Protein AF-A0A9X0K982-F1 (afdb_monomer)

Foldseek 3Di:
DQWKAFPVRDIDGDDPVQKPDVVVDDPDDPPDPDDDDIDGDDDDPDDPVPGFKMKDKAAADADPVRDRPDHIDIDMDGDD

Structure (mmCIF, N/CA/C/O backbone):
data_AF-A0A9X0K982-F1
#
_entry.id   AF-A0A9X0K982-F1
#
loop_
_atom_site.group_PDB
_atom_site.id
_atom_site.type_symbol
_atom_site.label_atom_id
_atom_site.label_alt_id
_atom_site.label_comp_id
_atom_site.label_asym_id
_atom_site.label_entity_id
_atom_site.label_seq_id
_atom_site.pdbx_PDB_ins_code
_atom_site.Cartn_x
_atom_site.Cartn_y
_atom_site.Cartn_z
_atom_site.occupancy
_atom_site.B_iso_or_equiv
_atom_site.auth_seq_id
_atom_site.auth_comp_id
_atom_site.auth_asym_id
_atom_site.auth_atom_id
_atom_site.pdbx_PDB_model_num
ATOM 1 N N . ILE A 1 1 ? 4.818 -2.016 -7.535 1.00 69.38 1 ILE A N 1
ATOM 2 C CA . ILE A 1 1 ? 4.524 -1.376 -6.228 1.00 69.38 1 ILE A CA 1
ATOM 3 C C . ILE A 1 1 ? 5.517 -1.956 -5.239 1.00 69.38 1 ILE A C 1
ATOM 5 O O . ILE A 1 1 ? 5.659 -3.171 -5.228 1.00 69.38 1 ILE A O 1
ATOM 9 N N . SER A 1 2 ? 6.229 -1.126 -4.484 1.00 80.69 2 SER A N 1
ATOM 10 C CA . SER A 1 2 ? 7.207 -1.575 -3.489 1.00 80.69 2 SER A CA 1
ATOM 11 C C . SER A 1 2 ? 6.676 -1.527 -2.071 1.00 80.69 2 SER A C 1
ATOM 13 O O . SER A 1 2 ? 7.006 -2.394 -1.267 1.00 80.69 2 SER A O 1
ATOM 15 N N . HIS A 1 3 ? 5.817 -0.553 -1.772 1.00 85.06 3 HIS A N 1
ATOM 16 C CA . HIS A 1 3 ? 5.186 -0.429 -0.468 1.00 85.06 3 HIS A CA 1
ATOM 17 C C . HIS A 1 3 ? 3.740 0.032 -0.591 1.00 85.06 3 HIS A C 1
ATOM 19 O O . HIS A 1 3 ? 3.380 0.795 -1.492 1.00 85.06 3 HIS A O 1
ATOM 25 N N . VAL A 1 4 ? 2.942 -0.410 0.373 1.00 85.94 4 VAL A N 1
ATOM 26 C CA . VAL A 1 4 ? 1.620 0.128 0.677 1.00 85.94 4 VAL A CA 1
ATOM 27 C C . VAL A 1 4 ? 1.699 0.748 2.065 1.00 85.94 4 VAL A C 1
ATOM 29 O O . VAL A 1 4 ? 2.182 0.111 2.998 1.00 85.94 4 VAL A O 1
ATOM 32 N N . ILE A 1 5 ? 1.274 2.001 2.193 1.00 88.19 5 ILE A N 1
ATOM 33 C CA . ILE A 1 5 ? 1.277 2.739 3.457 1.00 88.19 5 ILE A CA 1
ATOM 34 C C . ILE A 1 5 ? -0.159 3.153 3.760 1.00 88.19 5 ILE A C 1
ATOM 36 O O . ILE A 1 5 ? -0.787 3.855 2.967 1.00 88.19 5 ILE A O 1
ATOM 40 N N . LEU A 1 6 ? -0.676 2.726 4.907 1.00 88.94 6 LEU A N 1
ATOM 41 C CA . LEU A 1 6 ? -2.011 3.079 5.376 1.00 88.94 6 LEU A CA 1
ATOM 42 C C . LEU A 1 6 ? -1.974 4.391 6.170 1.00 88.94 6 LEU A C 1
ATOM 44 O O . LEU A 1 6 ? -0.976 4.726 6.815 1.00 88.94 6 LEU A O 1
ATOM 48 N N . ASN A 1 7 ? -3.093 5.117 6.216 1.00 90.12 7 ASN A N 1
ATOM 49 C CA . ASN A 1 7 ? -3.237 6.286 7.097 1.00 90.12 7 ASN A CA 1
ATOM 50 C C . ASN A 1 7 ? -3.112 5.938 8.594 1.00 90.12 7 ASN A C 1
ATOM 52 O O . ASN A 1 7 ? -2.842 6.821 9.408 1.00 90.12 7 ASN A O 1
ATOM 56 N N . THR A 1 8 ? -3.276 4.664 8.960 1.00 87.38 8 THR A N 1
ATOM 57 C CA . THR A 1 8 ? -3.018 4.133 10.308 1.00 87.38 8 THR A CA 1
ATOM 58 C C . THR A 1 8 ? -1.526 4.048 10.649 1.00 87.38 8 THR A C 1
ATOM 60 O O . THR A 1 8 ? -1.186 3.705 11.778 1.00 87.38 8 THR A O 1
ATOM 63 N N . LYS A 1 9 ? -0.640 4.427 9.713 1.00 85.25 9 LYS A N 1
ATOM 64 C CA . LYS A 1 9 ? 0.830 4.334 9.775 1.00 85.25 9 LYS A CA 1
ATOM 65 C C . LYS A 1 9 ? 1.386 2.915 9.654 1.00 85.25 9 LYS A C 1
ATOM 67 O O . LYS A 1 9 ? 2.595 2.736 9.771 1.00 85.25 9 LYS A O 1
ATOM 72 N N . GLU A 1 10 ? 0.541 1.925 9.384 1.00 86.25 10 GLU A N 1
ATOM 73 C CA . GLU A 1 10 ? 1.005 0.601 8.983 1.00 86.25 10 GLU A CA 1
ATOM 74 C C . GLU A 1 10 ? 1.638 0.678 7.586 1.00 86.25 10 GLU A 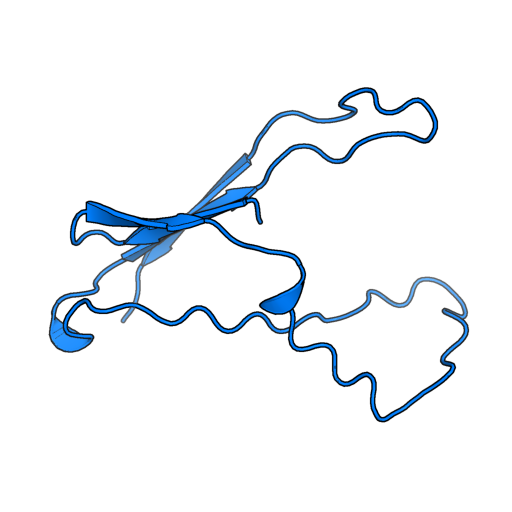C 1
ATOM 76 O O . GLU A 1 10 ? 1.074 1.272 6.662 1.00 86.25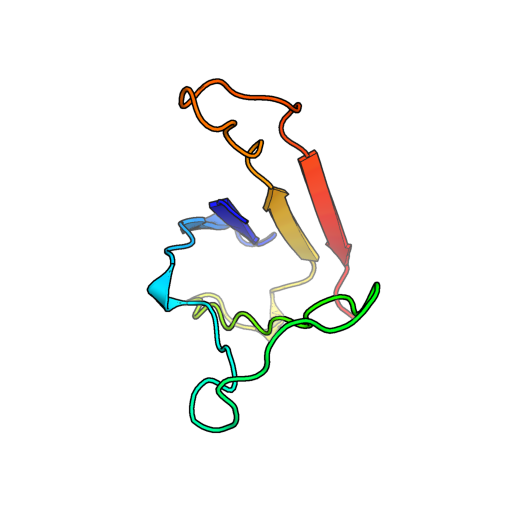 10 GLU A O 1
ATOM 81 N N . GLN A 1 11 ? 2.829 0.098 7.444 1.00 87.06 11 GLN A N 1
ATOM 82 C CA . GLN A 1 11 ? 3.575 0.049 6.193 1.00 87.06 11 GLN A CA 1
ATOM 83 C C . GLN A 1 11 ? 3.893 -1.399 5.850 1.00 87.06 11 GLN A C 1
ATOM 85 O O . GLN A 1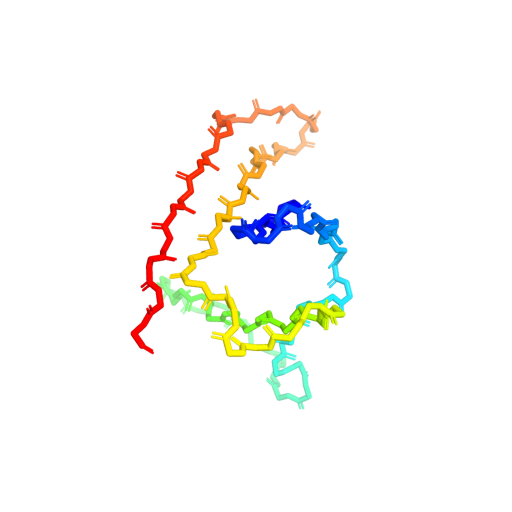 11 ? 4.514 -2.115 6.631 1.00 87.06 11 GLN A O 1
ATOM 90 N N . ILE A 1 12 ? 3.519 -1.800 4.640 1.00 85.25 12 ILE A N 1
ATOM 91 C CA . ILE A 1 12 ? 3.662 -3.170 4.163 1.00 85.25 12 ILE A CA 1
ATOM 92 C C . ILE A 1 12 ? 4.576 -3.159 2.947 1.00 85.25 12 ILE A C 1
ATOM 94 O O . ILE A 1 12 ? 4.321 -2.461 1.960 1.00 85.25 12 ILE A O 1
ATOM 98 N N . LYS A 1 13 ? 5.662 -3.932 3.019 1.00 83.94 13 LYS A N 1
ATOM 99 C CA . LYS A 1 13 ? 6.545 -4.160 1.875 1.00 83.94 13 LYS A CA 1
ATOM 100 C C . LYS A 1 13 ? 5.883 -5.150 0.923 1.00 83.94 13 LYS A C 1
ATOM 102 O O . LYS A 1 13 ? 5.481 -6.241 1.316 1.00 83.94 13 LYS A O 1
ATOM 107 N N . MET A 1 14 ? 5.792 -4.765 -0.340 1.00 74.94 14 MET A N 1
ATOM 108 C CA . MET A 1 14 ? 5.227 -5.588 -1.3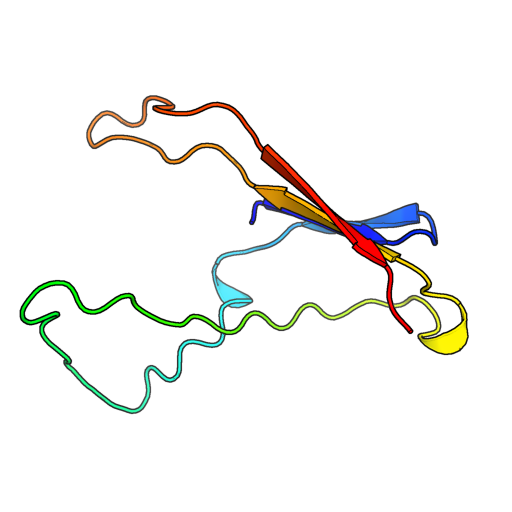98 1.00 74.94 14 MET A CA 1
ATOM 109 C C . MET A 1 14 ? 6.292 -6.542 -1.932 1.00 74.94 14 MET A C 1
ATOM 111 O O . MET A 1 14 ? 7.359 -6.107 -2.365 1.00 74.94 14 MET A O 1
ATOM 115 N N . SER A 1 15 ? 6.004 -7.842 -1.896 1.00 68.44 15 SER A N 1
ATOM 116 C CA . SER A 1 15 ? 6.809 -8.862 -2.568 1.00 68.44 15 SER A CA 1
ATOM 117 C C . SER A 1 15 ? 6.110 -9.323 -3.847 1.00 68.44 15 SER A C 1
ATOM 119 O O . SER A 1 15 ? 4.893 -9.184 -3.993 1.00 68.44 15 SER A O 1
ATOM 121 N N . SER A 1 16 ? 6.879 -9.896 -4.773 1.00 61.12 16 SER A N 1
ATOM 122 C CA . SER A 1 16 ? 6.384 -10.451 -6.040 1.00 61.12 16 SER A CA 1
ATOM 123 C C . SER A 1 16 ? 5.271 -11.490 -5.850 1.00 61.12 16 SER A C 1
ATOM 125 O O . SER A 1 16 ? 4.439 -11.656 -6.731 1.00 61.12 16 SER A O 1
ATOM 127 N N . ASN A 1 17 ? 5.225 -12.148 -4.687 1.00 53.88 17 ASN A N 1
ATOM 128 C CA . ASN A 1 17 ? 4.244 -13.184 -4.354 1.00 53.88 17 ASN A CA 1
ATOM 129 C C . ASN A 1 17 ? 2.851 -12.627 -4.020 1.00 53.88 17 ASN A C 1
ATOM 131 O O . ASN A 1 17 ? 1.906 -13.397 -3.900 1.00 53.88 17 ASN A O 1
ATOM 135 N N . ASN A 1 18 ? 2.712 -11.307 -3.871 1.00 55.72 18 ASN A N 1
ATOM 136 C CA . ASN A 1 18 ? 1.426 -10.665 -3.588 1.00 55.72 18 ASN A CA 1
ATOM 137 C C . ASN A 1 18 ? 0.660 -10.297 -4.875 1.00 55.72 18 ASN A C 1
ATOM 139 O O . ASN A 1 18 ? -0.438 -9.742 -4.808 1.00 55.72 18 ASN A O 1
ATOM 143 N N . LEU A 1 19 ? 1.249 -10.568 -6.047 1.00 56.16 19 LEU A N 1
ATOM 144 C CA . LEU A 1 19 ? 0.603 -10.433 -7.348 1.00 56.16 19 LEU A CA 1
ATOM 145 C C . LEU A 1 19 ? -0.304 -11.644 -7.584 1.00 56.16 19 LEU A C 1
ATOM 147 O O . LEU A 1 19 ? 0.169 -12.743 -7.861 1.00 56.16 19 LEU A O 1
ATOM 151 N N . TYR A 1 20 ? -1.611 -11.410 -7.521 1.00 56.00 20 TYR A N 1
ATOM 152 C CA . TYR A 1 20 ? -2.608 -12.314 -8.075 1.00 56.00 20 TYR A CA 1
ATOM 153 C C . TYR A 1 20 ? -2.678 -12.036 -9.563 1.00 56.00 20 TYR A C 1
ATOM 155 O O . TYR A 1 20 ? -3.393 -11.178 -10.078 1.00 56.00 20 TYR A O 1
ATOM 163 N N . THR A 1 21 ? -1.825 -12.737 -10.265 1.00 51.44 21 THR A N 1
ATOM 164 C CA . THR A 1 21 ? -1.995 -12.971 -11.682 1.00 51.44 21 THR A CA 1
ATOM 165 C C . THR A 1 21 ? -2.884 -14.204 -11.801 1.00 51.44 21 THR A C 1
ATOM 167 O O . THR A 1 21 ? -2.559 -15.218 -11.184 1.00 51.44 21 THR A O 1
ATOM 170 N N . ASP A 1 22 ? -3.964 -14.141 -12.579 1.00 48.16 22 ASP A N 1
ATOM 171 C CA . ASP A 1 22 ? -4.759 -15.308 -12.997 1.00 48.16 22 ASP A CA 1
ATOM 172 C C . ASP A 1 22 ? -3.901 -16.266 -13.871 1.00 48.16 22 ASP A C 1
ATOM 174 O O . ASP A 1 22 ? -4.204 -16.524 -15.029 1.00 48.16 22 ASP A O 1
ATOM 178 N N . ILE A 1 23 ? -2.764 -16.760 -13.354 1.00 47.38 23 ILE A N 1
ATOM 179 C CA . ILE A 1 23 ? -1.750 -17.546 -14.089 1.00 47.38 23 ILE A CA 1
ATOM 180 C C . ILE A 1 23 ? -2.236 -18.958 -14.392 1.00 47.38 23 ILE A C 1
ATOM 182 O O . ILE A 1 23 ? -1.685 -19.606 -15.278 1.00 47.38 23 ILE A O 1
ATOM 186 N N . GLU A 1 24 ? -3.289 -19.443 -13.735 1.00 46.28 24 GLU A N 1
ATOM 187 C CA . GLU A 1 24 ? -3.854 -20.743 -14.107 1.00 46.28 24 GLU A CA 1
ATOM 188 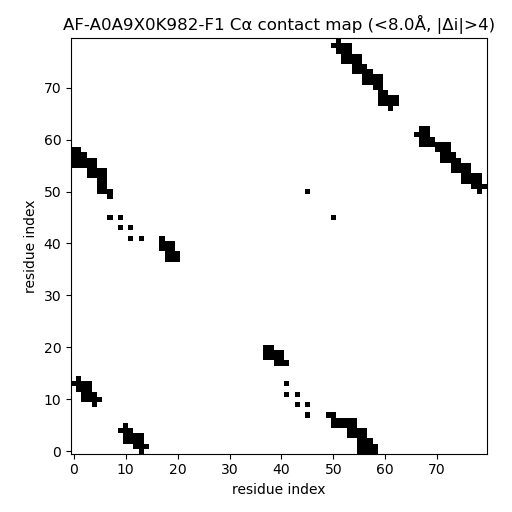C C . GLU A 1 24 ? -4.568 -20.720 -15.467 1.00 46.28 24 GLU A C 1
ATOM 190 O O . GLU A 1 24 ? -4.871 -21.781 -16.011 1.00 46.28 24 GLU A O 1
ATOM 195 N N . GLN A 1 25 ? -4.778 -19.548 -16.076 1.00 43.16 25 GLN A N 1
ATOM 196 C CA . GLN A 1 25 ? -5.282 -19.458 -17.438 1.00 43.16 25 GLN A CA 1
ATOM 197 C C . GLN A 1 25 ? -4.349 -18.614 -18.310 1.00 43.16 25 GLN A C 1
ATOM 199 O O . GLN A 1 25 ? -4.317 -17.393 -18.232 1.00 43.16 25 GLN A O 1
ATOM 204 N N . TYR A 1 26 ? -3.682 -19.317 -19.222 1.00 41.94 26 TYR A N 1
ATOM 205 C CA . TYR A 1 26 ? -3.040 -18.838 -20.443 1.00 41.94 26 TYR A CA 1
ATOM 206 C C . TYR A 1 26 ? -1.528 -18.591 -20.431 1.00 41.94 26 TYR A C 1
ATOM 208 O O . TYR A 1 26 ? -1.000 -17.561 -20.016 1.00 41.94 26 TYR A O 1
ATOM 216 N N . ASP A 1 27 ? -0.886 -19.486 -21.180 1.00 42.78 27 ASP A N 1
ATOM 217 C CA . ASP A 1 27 ? 0.239 -19.277 -22.093 1.00 42.78 27 ASP A CA 1
ATOM 218 C C . ASP A 1 27 ? -0.089 -18.177 -23.148 1.00 42.78 27 ASP A C 1
ATOM 220 O O . ASP A 1 27 ? -0.064 -18.376 -24.366 1.00 42.78 27 ASP A O 1
ATOM 224 N N . MET A 1 28 ? -0.528 -16.997 -22.694 1.00 46.66 28 MET A N 1
ATOM 225 C CA . MET A 1 28 ? -0.982 -15.901 -23.547 1.00 46.66 28 MET A CA 1
ATOM 226 C C . MET A 1 28 ? 0.233 -15.105 -24.009 1.00 46.66 28 MET A C 1
ATOM 228 O O . MET A 1 28 ? 0.697 -14.166 -23.356 1.00 46.66 28 MET A O 1
ATOM 232 N N . LYS A 1 29 ? 0.736 -15.475 -25.190 1.00 47.75 29 LYS A N 1
ATOM 233 C CA . LYS A 1 29 ? 1.520 -14.573 -26.036 1.00 47.75 29 LYS A CA 1
ATOM 234 C C . LYS A 1 29 ? 0.779 -13.232 -26.090 1.00 47.75 29 LYS A C 1
ATOM 236 O O . LYS A 1 29 ? -0.346 -13.163 -26.580 1.00 47.75 29 LYS A O 1
ATOM 241 N N . LEU A 1 30 ? 1.392 -12.184 -25.539 1.00 52.31 30 LEU A N 1
ATOM 242 C CA . LEU A 1 30 ? 0.911 -10.805 -25.616 1.00 52.31 30 LEU A CA 1
ATOM 243 C C . LEU A 1 30 ? 0.922 -10.376 -27.091 1.00 52.31 30 LEU A C 1
ATOM 245 O O . LEU A 1 30 ? 1.905 -9.834 -27.588 1.00 52.31 30 LEU A O 1
ATOM 249 N N . PHE A 1 31 ? -0.146 -10.679 -27.823 1.00 48.53 31 PHE A N 1
ATOM 250 C CA . PHE A 1 31 ? -0.322 -10.208 -29.188 1.00 48.53 31 PHE A CA 1
ATOM 251 C C . PHE A 1 31 ? -0.811 -8.756 -29.142 1.00 48.53 31 PHE A C 1
ATOM 253 O O . PHE A 1 31 ? -1.871 -8.481 -28.592 1.00 48.53 31 PHE A O 1
ATOM 260 N N . GLY A 1 32 ? -0.016 -7.841 -29.705 1.00 44.12 32 GLY A N 1
ATOM 261 C CA . GLY A 1 32 ? -0.409 -6.481 -30.098 1.00 44.12 32 GLY A CA 1
ATOM 262 C C . GLY A 1 32 ? -1.058 -5.608 -29.018 1.00 44.12 32 GLY A C 1
ATOM 263 O O . GLY A 1 32 ? -2.269 -5.625 -28.848 1.00 44.12 32 GLY A O 1
ATOM 264 N N . ASN A 1 33 ? -0.269 -4.747 -28.366 1.00 53.56 33 ASN A N 1
ATOM 265 C CA . ASN A 1 33 ? -0.727 -3.606 -27.546 1.00 53.56 33 ASN A CA 1
ATOM 266 C C . ASN A 1 33 ? -1.687 -3.903 -26.371 1.00 53.56 33 ASN A C 1
ATOM 268 O O . ASN A 1 33 ? -2.142 -2.963 -25.715 1.00 53.56 33 ASN A O 1
ATOM 272 N N . ALA A 1 34 ? -1.982 -5.167 -26.061 1.00 59.56 34 ALA A N 1
ATOM 273 C CA . ALA A 1 34 ? -2.800 -5.529 -24.911 1.00 59.56 34 ALA A CA 1
ATOM 274 C C . ALA A 1 34 ? -2.067 -5.186 -23.603 1.00 59.56 34 ALA A C 1
ATOM 276 O O . ALA A 1 34 ? -0.961 -5.667 -23.341 1.00 59.56 34 ALA A O 1
ATOM 277 N N . LYS A 1 35 ? -2.680 -4.337 -22.772 1.00 61.06 35 LYS A N 1
ATOM 278 C CA . LYS A 1 35 ? -2.184 -4.051 -21.421 1.00 61.06 35 LYS A CA 1
ATOM 279 C C . LYS A 1 35 ? -2.542 -5.231 -20.522 1.00 61.06 35 LYS A C 1
ATOM 281 O O . LYS A 1 35 ? -3.704 -5.618 -20.472 1.00 61.06 35 LYS A O 1
ATOM 286 N N . ARG A 1 36 ? -1.555 -5.801 -19.821 1.00 62.06 36 ARG A N 1
ATOM 287 C CA . ARG A 1 36 ? -1.817 -6.855 -18.835 1.00 62.06 36 ARG A CA 1
ATOM 288 C C . ARG A 1 36 ? -2.428 -6.224 -17.585 1.00 62.06 36 ARG A C 1
ATOM 290 O O . ARG A 1 36 ? -1.834 -5.315 -17.005 1.00 62.06 36 ARG A O 1
ATOM 297 N N . GLU A 1 37 ? -3.601 -6.702 -17.196 1.00 62.06 37 GLU A N 1
ATOM 298 C CA . GLU A 1 37 ? -4.203 -6.373 -15.908 1.00 62.06 37 GLU A CA 1
ATOM 299 C C . GLU A 1 37 ? -3.577 -7.251 -14.821 1.00 62.06 37 GLU A C 1
ATOM 301 O O . GLU A 1 37 ? -3.319 -8.435 -15.031 1.00 62.06 37 GLU A O 1
ATOM 306 N N . TYR A 1 38 ? -3.282 -6.650 -13.671 1.00 66.31 38 TYR A N 1
ATOM 307 C CA . TYR A 1 38 ? -2.706 -7.336 -12.519 1.00 66.31 38 TYR A CA 1
ATOM 308 C C . TYR A 1 38 ? -3.539 -6.998 -11.294 1.00 66.31 38 TYR A C 1
ATOM 310 O O . TYR A 1 38 ? -3.790 -5.819 -11.031 1.00 66.31 38 TYR A O 1
ATOM 318 N N . GLN A 1 39 ? -3.918 -8.017 -10.527 1.00 67.12 39 GLN A N 1
ATOM 319 C CA . GLN A 1 39 ? -4.511 -7.827 -9.212 1.00 67.12 39 GLN A CA 1
ATOM 320 C C . GLN A 1 39 ? -3.437 -8.044 -8.147 1.00 67.12 39 GLN A C 1
ATOM 322 O O . GLN A 1 39 ? -2.540 -8.875 -8.285 1.00 67.12 39 GLN A O 1
ATOM 327 N N . VAL A 1 40 ? -3.484 -7.252 -7.083 1.00 69.06 40 VAL A N 1
ATOM 328 C CA . VAL A 1 40 ? -2.550 -7.352 -5.961 1.00 69.06 40 VAL A CA 1
ATOM 329 C C . VAL A 1 40 ? -3.385 -7.355 -4.697 1.00 69.06 40 VAL A C 1
ATOM 331 O O . VAL A 1 40 ? -4.110 -6.391 -4.453 1.00 69.06 40 VAL A O 1
ATOM 334 N N . ALA A 1 41 ? -3.283 -8.413 -3.895 1.00 73.44 41 ALA A N 1
ATOM 335 C CA . ALA A 1 41 ? -3.912 -8.442 -2.581 1.00 73.44 41 ALA A CA 1
ATOM 336 C C . ALA A 1 41 ? -2.836 -8.261 -1.514 1.00 73.44 41 ALA A C 1
ATOM 338 O O . ALA A 1 41 ? -1.806 -8.938 -1.520 1.00 73.44 41 ALA A O 1
ATOM 339 N N . VAL A 1 42 ? -3.073 -7.318 -0.609 1.00 74.44 42 VAL A N 1
ATOM 340 C CA . VAL A 1 42 ? -2.133 -6.966 0.453 1.00 74.44 42 VAL A CA 1
ATOM 341 C C . VAL A 1 42 ? -2.847 -7.165 1.781 1.00 74.44 42 VAL A C 1
ATOM 343 O O . VAL A 1 42 ? -3.773 -6.405 2.064 1.00 74.44 42 VAL A O 1
ATOM 346 N N . PRO A 1 43 ? -2.474 -8.179 2.578 1.00 78.31 43 PRO A N 1
ATOM 347 C CA . PRO A 1 43 ? -3.015 -8.316 3.920 1.00 78.31 43 PRO A CA 1
ATOM 348 C C . PRO A 1 43 ? -2.470 -7.191 4.805 1.00 78.31 43 PRO A C 1
ATOM 350 O O . PRO A 1 43 ? -1.303 -6.815 4.690 1.00 78.31 43 PRO A O 1
ATOM 353 N N . PHE A 1 44 ? -3.320 -6.670 5.682 1.00 81.69 44 PHE A N 1
ATOM 354 C CA . PHE A 1 44 ? -2.981 -5.664 6.684 1.00 81.69 44 PHE A CA 1
ATOM 355 C C . PHE A 1 44 ? -3.626 -6.045 8.019 1.00 81.69 44 PHE A C 1
ATOM 357 O O . PHE A 1 44 ? -4.687 -6.674 8.041 1.00 81.69 44 PHE A O 1
ATOM 364 N N . GLU A 1 45 ? -2.983 -5.684 9.125 1.00 84.00 45 GLU A N 1
ATOM 365 C CA . GLU A 1 45 ? -3.470 -5.979 10.480 1.00 84.00 45 GLU A CA 1
ATOM 366 C C . GLU A 1 45 ? -4.385 -4.875 11.023 1.00 84.00 45 GLU A C 1
ATOM 368 O O . GLU A 1 45 ? -5.154 -5.096 11.962 1.00 84.00 45 GLU A O 1
ATOM 373 N N . SER A 1 46 ? -4.322 -3.678 10.435 1.00 82.25 46 SER A N 1
ATOM 374 C CA . SER A 1 46 ? -5.181 -2.560 10.813 1.00 82.25 46 SER A CA 1
ATOM 375 C C . SER A 1 46 ? -6.667 -2.886 10.658 1.00 82.25 46 SER A C 1
ATOM 377 O O . SER A 1 46 ? -7.119 -3.449 9.665 1.00 82.25 46 SER A O 1
ATOM 379 N N . ASP A 1 47 ? -7.456 -2.418 11.623 1.00 86.94 47 ASP A N 1
ATOM 380 C CA . ASP A 1 47 ? -8.915 -2.410 11.547 1.00 86.94 47 ASP A CA 1
ATOM 381 C C . ASP A 1 47 ? -9.387 -1.632 10.305 1.00 86.94 47 ASP A C 1
ATOM 383 O O . ASP A 1 47 ? -9.172 -0.420 10.204 1.00 86.94 47 ASP A O 1
ATOM 387 N N . VAL A 1 48 ? -10.053 -2.340 9.384 1.00 85.50 48 VAL A N 1
ATOM 388 C CA . VAL A 1 48 ? -10.556 -1.823 8.099 1.00 85.50 48 VAL A CA 1
ATOM 389 C C . VAL A 1 48 ? -11.354 -0.533 8.282 1.00 85.50 48 VAL A C 1
ATOM 391 O O . VAL A 1 48 ? -11.192 0.401 7.502 1.00 85.50 48 VAL A O 1
ATOM 394 N N . SER A 1 49 ? -12.166 -0.436 9.340 1.00 87.69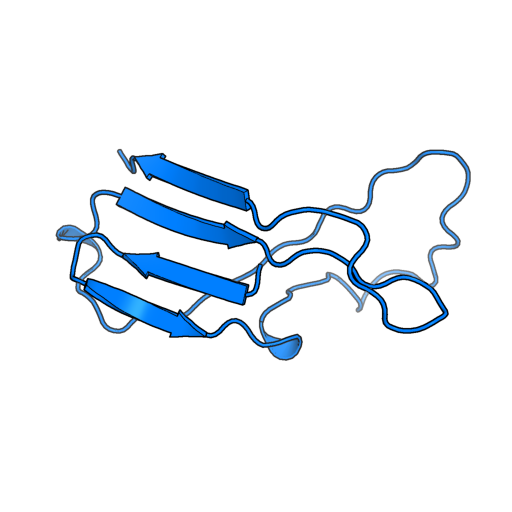 49 SER A N 1
ATOM 395 C CA . SER A 1 49 ? -13.033 0.726 9.587 1.00 87.69 49 SER A CA 1
ATOM 396 C C . SER A 1 49 ? -12.264 2.030 9.844 1.00 87.69 49 SER A C 1
ATOM 398 O O . SER A 1 49 ? -12.821 3.124 9.742 1.00 87.69 49 SER A O 1
ATOM 400 N N . LYS A 1 50 ? -10.972 1.930 10.178 1.00 88.12 50 LYS A N 1
ATOM 401 C CA . LYS A 1 50 ? -10.086 3.069 10.462 1.00 88.12 50 LYS A CA 1
ATOM 402 C C . LYS A 1 50 ? -9.223 3.458 9.262 1.00 88.12 50 LYS A C 1
ATOM 404 O O . LYS A 1 50 ? -8.566 4.508 9.304 1.00 88.12 50 LYS A O 1
ATOM 409 N N . ILE A 1 51 ? -9.218 2.642 8.209 1.00 89.25 51 ILE A N 1
ATOM 410 C CA . ILE A 1 51 ? -8.447 2.895 6.996 1.00 89.25 51 ILE A CA 1
ATOM 411 C C . ILE A 1 51 ? -9.241 3.860 6.118 1.00 89.25 51 ILE A C 1
ATOM 413 O O . ILE A 1 51 ? -10.269 3.512 5.550 1.00 89.25 51 ILE A O 1
ATOM 417 N N . LYS A 1 52 ? -8.757 5.097 6.022 1.00 92.62 52 LYS A N 1
ATOM 418 C CA . LYS A 1 52 ? -9.381 6.177 5.239 1.00 92.62 52 LYS A CA 1
ATOM 419 C C . LYS A 1 52 ? -8.659 6.439 3.930 1.00 92.62 52 LYS A C 1
ATOM 421 O O . LYS A 1 52 ? -9.251 6.970 3.002 1.00 92.62 52 LYS A O 1
ATOM 426 N N . SER A 1 53 ? -7.373 6.113 3.863 1.00 91.62 53 SER A N 1
ATOM 427 C CA . SER A 1 53 ? -6.591 6.291 2.650 1.00 91.62 53 SER A CA 1
ATOM 428 C C . SER A 1 53 ? -5.412 5.336 2.598 1.00 91.62 53 SER A C 1
ATOM 430 O O . SER A 1 53 ? -4.884 4.889 3.623 1.00 91.62 53 SER A O 1
ATOM 432 N N . ILE A 1 54 ? -5.011 5.028 1.369 1.00 89.94 54 ILE A N 1
ATOM 433 C CA . ILE A 1 54 ? -3.884 4.166 1.043 1.00 89.94 54 ILE A CA 1
ATOM 434 C C . ILE A 1 54 ? -2.918 4.963 0.179 1.00 89.94 54 ILE A C 1
ATOM 436 O O . ILE A 1 54 ? -3.306 5.550 -0.830 1.00 89.94 54 ILE A O 1
ATOM 440 N N . ARG A 1 55 ? -1.638 4.945 0.538 1.00 90.19 55 ARG A N 1
ATOM 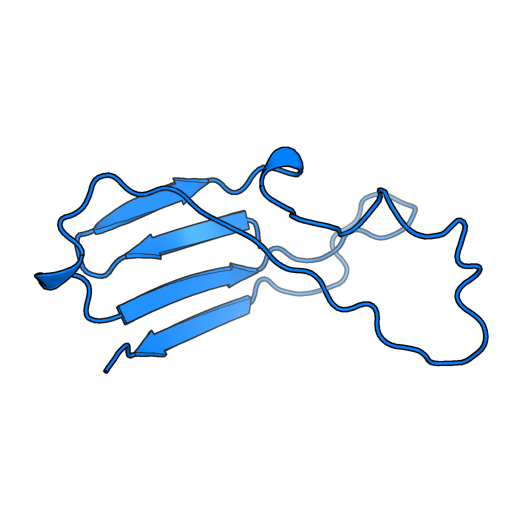441 C CA . ARG A 1 55 ? -0.558 5.441 -0.307 1.00 90.19 55 ARG A CA 1
ATOM 442 C C . ARG A 1 55 ? 0.200 4.272 -0.919 1.00 90.19 55 ARG A C 1
ATOM 444 O O . ARG A 1 55 ? 0.792 3.457 -0.215 1.00 90.19 55 ARG A O 1
ATOM 451 N N . LEU A 1 56 ? 0.189 4.216 -2.242 1.00 87.88 56 LEU A N 1
ATOM 452 C CA . LEU A 1 56 ? 0.946 3.272 -3.045 1.00 87.88 56 LEU A CA 1
ATOM 453 C C . LEU A 1 56 ? 2.278 3.897 -3.429 1.00 87.88 56 LEU A C 1
ATOM 455 O O . LEU A 1 56 ? 2.333 4.992 -3.990 1.00 87.88 56 LEU A O 1
ATOM 459 N N . VAL A 1 57 ? 3.345 3.163 -3.157 1.00 86.00 57 VAL A N 1
ATOM 460 C CA . VAL A 1 57 ? 4.704 3.551 -3.497 1.00 86.00 57 VAL A CA 1
ATOM 461 C C . VAL A 1 57 ? 5.168 2.692 -4.670 1.00 86.00 57 VAL A C 1
ATOM 463 O O . VAL A 1 57 ? 5.235 1.465 -4.575 1.00 86.00 57 VAL A O 1
ATOM 466 N N . LEU A 1 58 ? 5.443 3.327 -5.804 1.00 82.50 58 LEU A N 1
ATOM 467 C CA . LEU A 1 58 ? 5.879 2.692 -7.043 1.00 82.50 58 LEU A CA 1
ATOM 468 C C . LEU A 1 58 ? 7.381 2.912 -7.200 1.00 82.50 58 LEU A C 1
ATOM 470 O O . LEU A 1 58 ? 7.817 4.040 -7.434 1.00 82.50 58 LEU A O 1
ATOM 474 N N . ASP A 1 59 ? 8.154 1.836 -7.081 1.00 77.31 59 ASP A N 1
ATOM 475 C CA . ASP A 1 59 ? 9.572 1.886 -7.423 1.00 77.31 59 ASP A CA 1
ATOM 476 C C . ASP A 1 59 ? 9.750 2.042 -8.931 1.00 77.31 59 ASP A C 1
ATOM 478 O O . ASP A 1 59 ? 8.928 1.598 -9.742 1.00 77.31 59 ASP A O 1
ATOM 482 N N . SER A 1 60 ? 10.846 2.700 -9.278 1.00 75.62 60 SER A N 1
ATOM 483 C CA . SER A 1 60 ? 11.323 2.838 -10.638 1.00 75.62 60 SER A CA 1
ATOM 484 C C . SER A 1 60 ? 11.606 1.466 -11.258 1.00 75.62 60 SER A C 1
ATOM 486 O O . SER A 1 60 ? 12.194 0.611 -10.594 1.00 75.62 60 SER A O 1
ATOM 488 N N . PRO A 1 61 ? 11.190 1.220 -12.514 1.00 70.06 61 PRO A N 1
ATOM 489 C CA . PRO A 1 61 ? 11.580 0.006 -13.205 1.00 70.06 61 PRO A CA 1
ATOM 490 C C . PRO A 1 61 ? 13.084 0.025 -13.494 1.00 70.06 61 PRO A C 1
ATOM 492 O O . PRO A 1 61 ? 13.687 1.092 -1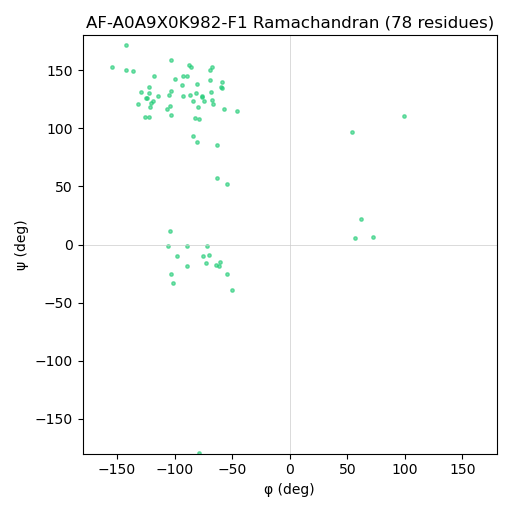3.652 1.00 70.06 61 PRO A O 1
ATOM 495 N N . PHE A 1 62 ? 13.658 -1.172 -13.577 1.00 67.12 62 PHE A N 1
ATOM 496 C CA . PHE A 1 62 ? 15.035 -1.392 -14.006 1.00 67.12 62 PHE A CA 1
ATOM 497 C C . PHE A 1 62 ? 15.088 -1.654 -15.519 1.00 67.12 62 PHE A C 1
ATOM 499 O O . PHE A 1 62 ? 14.170 -2.279 -16.057 1.00 67.12 62 PHE A O 1
ATOM 506 N N . ASP A 1 63 ? 16.140 -1.194 -16.201 1.00 65.56 63 ASP A N 1
ATOM 507 C CA . ASP A 1 63 ? 16.468 -1.638 -17.562 1.00 65.56 63 ASP A CA 1
ATOM 508 C C . ASP A 1 63 ? 17.168 -3.009 -17.580 1.00 65.56 63 ASP A C 1
ATOM 510 O O . ASP A 1 63 ? 17.410 -3.637 -16.547 1.00 65.56 63 ASP A O 1
ATOM 514 N N . GLU A 1 64 ? 17.511 -3.474 -18.784 1.00 64.00 64 GLU A N 1
ATOM 515 C CA . GLU A 1 64 ? 18.266 -4.711 -19.024 1.00 64.00 64 GLU A CA 1
ATOM 516 C C . GLU A 1 64 ? 19.670 -4.724 -18.390 1.00 64.00 64 GLU A C 1
ATOM 518 O O . GLU A 1 64 ? 20.273 -5.786 -18.235 1.00 64.00 64 GLU A O 1
ATOM 523 N N . HIS A 1 65 ? 20.173 -3.562 -17.974 1.00 74.88 65 HIS A N 1
ATOM 524 C CA . HIS A 1 65 ? 21.448 -3.378 -17.290 1.00 74.88 65 HIS A CA 1
ATOM 525 C C . HIS A 1 65 ? 21.283 -3.124 -15.785 1.00 74.88 65 HIS A C 1
ATOM 527 O O . HIS A 1 65 ? 22.257 -2.777 -15.117 1.00 74.88 65 HIS A O 1
ATOM 533 N N . LEU A 1 66 ? 20.079 -3.338 -15.239 1.00 67.12 66 LEU A N 1
ATOM 534 C CA . LEU A 1 66 ? 19.733 -3.128 -13.831 1.00 67.12 66 LEU A CA 1
ATOM 535 C C . LEU A 1 66 ? 19.872 -1.670 -13.362 1.00 67.12 66 LEU A C 1
ATOM 537 O O . LEU A 1 66 ? 19.967 -1.410 -12.161 1.00 67.12 66 LEU A O 1
ATOM 541 N N . ASN A 1 67 ? 19.836 -0.706 -14.282 1.00 73.00 67 ASN A N 1
ATOM 542 C CA . ASN A 1 67 ? 19.789 0.711 -13.945 1.00 73.00 67 ASN A CA 1
ATOM 543 C C . ASN A 1 67 ? 18.341 1.174 -13.790 1.00 73.00 67 ASN A C 1
ATOM 545 O O . ASN A 1 67 ? 17.449 0.743 -14.518 1.00 73.00 67 ASN A O 1
ATOM 549 N N . ASN A 1 68 ? 18.102 2.096 -12.858 1.00 73.69 68 ASN A N 1
ATOM 550 C CA . ASN A 1 68 ? 16.796 2.737 -12.726 1.00 73.69 68 ASN A CA 1
ATOM 551 C C . ASN A 1 68 ? 16.523 3.632 -13.941 1.00 73.69 68 ASN A C 1
ATOM 553 O O . ASN A 1 68 ? 17.288 4.557 -14.205 1.00 73.69 68 ASN A O 1
ATOM 557 N N . VAL A 1 69 ? 15.404 3.404 -14.632 1.00 74.56 69 VAL A N 1
ATOM 558 C CA . VAL A 1 69 ? 15.022 4.181 -15.830 1.00 74.56 69 VAL A CA 1
ATOM 559 C C . VAL A 1 69 ? 13.889 5.176 -15.605 1.00 74.56 69 VAL A C 1
ATOM 561 O O . VAL A 1 69 ? 13.503 5.901 -16.520 1.00 74.56 69 VAL A O 1
ATOM 564 N N . ALA A 1 70 ? 13.341 5.241 -14.396 1.00 75.81 70 ALA A N 1
ATOM 565 C CA . ALA A 1 70 ? 12.356 6.252 -14.038 1.00 75.81 70 ALA A CA 1
ATOM 566 C C . ALA A 1 70 ? 12.568 6.734 -12.607 1.00 75.81 70 ALA A C 1
ATOM 568 O O . ALA A 1 70 ? 13.349 6.163 -1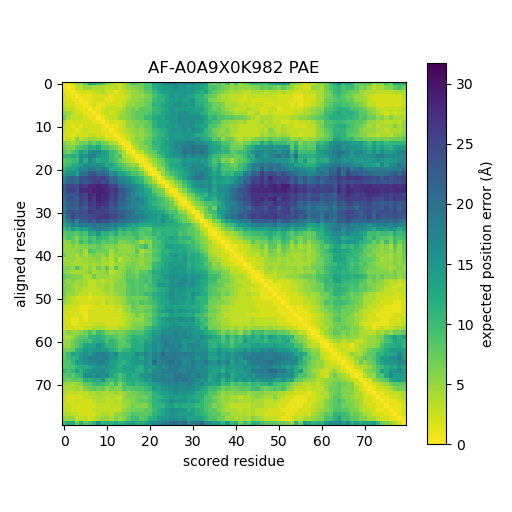1.852 1.00 75.81 70 ALA A O 1
ATOM 569 N N . GLU A 1 71 ? 11.837 7.772 -12.226 1.00 80.19 71 GLU A N 1
ATOM 570 C CA . GLU A 1 71 ? 11.740 8.192 -10.836 1.00 80.19 71 GLU A CA 1
ATOM 571 C C . GLU A 1 71 ? 10.651 7.408 -10.102 1.00 80.19 71 GLU A C 1
ATOM 573 O O . GLU A 1 71 ? 9.653 6.965 -10.684 1.00 80.19 71 GLU A O 1
ATOM 578 N N . LYS A 1 72 ? 10.844 7.276 -8.790 1.00 82.38 72 LYS A N 1
ATOM 579 C CA . LYS A 1 72 ? 9.847 6.749 -7.865 1.00 82.38 72 LYS A CA 1
ATOM 580 C C . LYS A 1 72 ? 8.576 7.603 -7.925 1.00 82.38 72 LYS A C 1
ATOM 582 O O . LYS A 1 72 ? 8.644 8.829 -7.879 1.00 82.38 72 LYS A O 1
ATOM 587 N N . LYS A 1 73 ? 7.410 6.955 -7.981 1.00 84.56 73 LYS A N 1
ATOM 588 C CA . LYS A 1 73 ? 6.103 7.632 -7.964 1.00 84.56 73 LYS A CA 1
ATOM 589 C C . LYS A 1 73 ? 5.295 7.223 -6.745 1.00 84.56 73 LYS A C 1
ATOM 591 O O . LYS A 1 73 ? 5.331 6.072 -6.321 1.00 84.56 73 LYS A O 1
ATOM 596 N N . GLU A 1 74 ? 4.529 8.158 -6.206 1.00 89.38 74 GLU A N 1
ATOM 597 C CA . GLU A 1 74 ? 3.606 7.900 -5.103 1.00 89.38 74 GLU A CA 1
ATOM 598 C C . GLU A 1 74 ? 2.188 8.277 -5.527 1.00 89.38 74 GLU A C 1
ATOM 600 O O . GLU A 1 74 ? 1.972 9.318 -6.147 1.00 89.38 74 GLU A O 1
ATOM 605 N N . LEU A 1 75 ? 1.222 7.417 -5.208 1.00 89.56 75 LEU A N 1
ATOM 606 C CA . LEU A 1 75 ? -0.199 7.648 -5.455 1.00 89.56 75 LEU A CA 1
ATOM 607 C C . LEU A 1 75 ? -0.946 7.497 -4.136 1.00 89.56 75 LEU A C 1
ATOM 609 O O . LEU A 1 75 ? -0.827 6.465 -3.484 1.00 89.56 75 LEU A O 1
ATOM 613 N N . THR A 1 76 ? -1.721 8.505 -3.747 1.00 92.50 76 THR A N 1
ATOM 614 C CA . THR A 1 76 ? -2.625 8.406 -2.594 1.00 92.50 76 THR A CA 1
ATOM 615 C C . THR A 1 76 ? -4.050 8.227 -3.094 1.00 92.50 76 THR A C 1
ATOM 617 O O . THR A 1 76 ? -4.484 8.945 -3.992 1.00 92.50 76 THR A O 1
ATOM 620 N N . VAL A 1 77 ? -4.753 7.255 -2.523 1.00 90.62 77 VAL A N 1
ATOM 621 C CA . VAL A 1 77 ? -6.143 6.927 -2.825 1.00 90.62 77 VAL A CA 1
ATOM 622 C C . VAL A 1 77 ? -6.941 7.047 -1.534 1.00 90.62 77 VAL A C 1
ATOM 624 O O . VAL A 1 77 ? -6.671 6.325 -0.574 1.00 90.62 77 VAL A O 1
ATOM 627 N N . ASP A 1 78 ? -7.915 7.950 -1.514 1.00 93.12 78 ASP A N 1
ATOM 628 C CA . ASP A 1 78 ? -8.875 8.057 -0.417 1.00 93.12 78 ASP A CA 1
ATOM 629 C C . ASP A 1 78 ? -9.980 7.009 -0.599 1.00 93.12 78 ASP A C 1
ATOM 631 O O . ASP A 1 78 ? -10.553 6.864 -1.683 1.00 93.12 78 ASP A O 1
ATOM 635 N N . LEU A 1 79 ? -10.257 6.257 0.462 1.00 85.81 79 LEU A N 1
ATOM 636 C CA . LEU A 1 79 ? -11.270 5.210 0.496 1.00 85.81 79 LEU A CA 1
ATOM 637 C C . LEU A 1 79 ? -12.586 5.798 1.019 1.00 85.81 79 LEU A C 1
ATOM 639 O O . LEU A 1 79 ? -12.581 6.594 1.960 1.00 85.81 79 LEU A O 1
ATOM 643 N N . LYS A 1 80 ? -13.698 5.431 0.377 1.00 78.12 80 LYS A N 1
ATOM 644 C CA . LYS A 1 80 ? -15.051 5.850 0.769 1.00 78.12 80 LYS A CA 1
ATOM 645 C C . LYS A 1 80 ? -15.664 4.894 1.777 1.00 78.12 80 LYS A C 1
ATOM 647 O O . LYS A 1 80 ? -15.443 3.675 1.612 1.00 78.12 80 LYS A O 1
#

Sequence (80 aa):
ISHVILNTKEQIKMSSNNLYTDIEQYDMKLFGNAKREYQVAVPFESDVSKIKSIRLVLDSPFDEHLNNVAEKKELTVDLK

Solvent-accessible surface area (backbone atoms only — not comparable to full-atom values): 5207 Å² total; per-residue (Å²): 104,43,33,42,36,38,72,78,71,51,72,44,78,51,56,83,84,37,53,50,59,75,69,93,62,68,98,66,76,83,67,76,92,69,78,85,84,76,46,70,64,77,90,74,88,70,64,68,92,69,54,47,34,41,34,41,32,32,64,42,54,62,49,100,81,71,44,73,75,51,73,70,45,77,47,76,46,78,56,132

Nearest PDB structures (foldseek):
  6om7-assembly1_SV  TM=4.009E-01  e=5.679E+00  Homo sapiens

pLDDT: mean 73.1, std 15.22, range [41.94, 93.12]

Secondary structure (DSSP, 8-state):
--EEEETTS-EEEPPGGGEE--TTS------SSPPPP-EE-----S-GGG--EEEEEEPPPB-TTS-B-S--EEEEEE--

Mean predicted aligned error: 9.95 Å

Radius of gyration: 15.45 Å; Cα contacts (8 Å, |Δi|>4): 111; chains: 1; bounding box: 36×29×42 Å